Protein AF-A0A946MM60-F1 (afdb_monomer_lite)

Sequence (89 aa):
MEYLEVDKLEKIHNRNIDISSYVVDEEHVLITGEFKERNLITVYERSGEPIEPNIFHHMQIQLLIKNAELKIVDIHVKIPGAPHDEICR

pLDDT: mean 91.52, std 10.67, range [48.47, 98.62]

Radius of gyration: 18.58 Å; chains: 1; bounding box: 42×19×46 Å

Secondary structure (DSSP, 8-state):
-PPPP-TTS---EEEEEEEEEEE-SSSEEEEEEEEEEEESS-EE-TTS-EE-S-EEEEEEEEEEEETTTTEEEEEEEE-TT-TTTTT--

Foldseek 3Di:
DDDDDCPPPDDQWDWDKDWDWADPDPFKIKIKIWIWIWGPQWDADPVRDIDGTDTPWTKIKIFIAGPVVRDGPDIDIDTPPPVCPVPPD

Structure (mmCIF, N/CA/C/O backbone):
data_AF-A0A946MM60-F1
#
_entry.id   AF-A0A946MM60-F1
#
loop_
_atom_site.group_PDB
_atom_site.id
_atom_site.type_symbol
_atom_site.label_atom_id
_atom_site.label_alt_id
_atom_site.label_comp_id
_atom_site.label_asym_id
_atom_site.label_entity_id
_atom_site.label_seq_id
_atom_site.pdbx_PDB_ins_code
_atom_site.Cartn_x
_atom_site.Cartn_y
_atom_site.Cartn_z
_atom_site.occupancy
_atom_site.B_iso_or_equiv
_atom_site.auth_seq_id
_atom_site.auth_comp_id
_atom_site.auth_asym_id
_atom_site.auth_atom_id
_atom_site.pdbx_PDB_model_num
ATOM 1 N N . MET A 1 1 ? -10.518 13.789 -26.710 1.00 69.81 1 MET A N 1
ATOM 2 C CA . MET A 1 1 ? -9.448 12.859 -26.304 1.00 69.81 1 MET A CA 1
ATOM 3 C C . MET A 1 1 ? -10.107 11.502 -26.182 1.00 69.81 1 MET A C 1
ATOM 5 O O . MET A 1 1 ? -11.136 11.425 -25.521 1.00 69.81 1 MET A O 1
ATOM 9 N N . GLU A 1 2 ? -9.631 10.510 -26.923 1.00 88.19 2 GLU A N 1
ATOM 10 C CA . GLU A 1 2 ? -10.229 9.171 -26.931 1.00 88.19 2 GLU A CA 1
ATOM 11 C C . GLU A 1 2 ? -9.687 8.348 -25.764 1.00 88.19 2 GLU A C 1
ATOM 13 O O . GLU A 1 2 ? -8.571 8.579 -25.293 1.00 88.19 2 GLU A O 1
ATOM 18 N N . TYR A 1 3 ? -10.499 7.415 -25.275 1.00 89.44 3 TYR A N 1
ATOM 19 C CA . TYR A 1 3 ? -10.059 6.449 -24.281 1.00 89.44 3 TYR A CA 1
ATOM 20 C C . TYR A 1 3 ? -9.059 5.497 -24.942 1.00 89.44 3 TYR A C 1
ATOM 22 O O . TYR A 1 3 ? -9.394 4.831 -25.920 1.00 89.44 3 TYR A O 1
ATOM 30 N N . LEU A 1 4 ? -7.828 5.466 -24.436 1.00 88.88 4 LEU A N 1
ATOM 31 C CA . LEU A 1 4 ? -6.789 4.570 -24.929 1.00 88.88 4 LEU A CA 1
ATOM 32 C C . LEU A 1 4 ? -6.786 3.296 -24.092 1.00 88.88 4 LEU A C 1
ATOM 34 O O . LEU A 1 4 ? -6.703 3.362 -22.866 1.00 88.88 4 LEU A O 1
ATOM 38 N N . GLU A 1 5 ? -6.827 2.142 -24.753 1.00 91.69 5 GLU A N 1
ATOM 39 C CA . GLU A 1 5 ? -6.594 0.874 -24.071 1.00 91.69 5 GLU A CA 1
ATOM 40 C C . GLU A 1 5 ? -5.123 0.751 -23.677 1.00 91.69 5 GLU A C 1
ATOM 42 O O . GLU A 1 5 ? -4.218 0.854 -24.509 1.00 91.69 5 GLU A O 1
ATOM 47 N N . VAL A 1 6 ? -4.890 0.540 -22.385 1.00 91.94 6 VAL A N 1
ATOM 48 C CA . VAL A 1 6 ? -3.544 0.512 -21.803 1.00 91.94 6 VAL A CA 1
ATOM 49 C C . VAL A 1 6 ? -2.905 -0.876 -21.837 1.00 91.94 6 VAL A C 1
ATOM 51 O O . VAL A 1 6 ? -1.706 -0.984 -21.615 1.00 91.94 6 VAL A O 1
ATOM 54 N N . ASP A 1 7 ? -3.663 -1.923 -22.173 1.00 91.75 7 ASP A N 1
ATOM 55 C CA . ASP A 1 7 ? -3.226 -3.328 -22.118 1.00 91.75 7 ASP A CA 1
ATOM 56 C C . ASP A 1 7 ? -2.052 -3.647 -23.056 1.00 91.75 7 ASP A C 1
ATOM 58 O O . ASP A 1 7 ? -1.328 -4.621 -22.852 1.00 91.75 7 ASP A O 1
ATOM 62 N N . LYS A 1 8 ? -1.852 -2.823 -24.092 1.00 90.88 8 LYS A N 1
ATOM 63 C CA . LYS A 1 8 ? -0.737 -2.939 -25.046 1.00 90.88 8 LYS A CA 1
ATOM 64 C C . LYS A 1 8 ? 0.392 -1.937 -24.795 1.00 90.88 8 LYS A C 1
ATOM 66 O O . LYS A 1 8 ? 1.362 -1.932 -25.550 1.00 90.88 8 LYS A O 1
ATOM 71 N N . LEU A 1 9 ? 0.258 -1.065 -23.798 1.00 94.00 9 LEU A N 1
ATOM 72 C CA . LEU A 1 9 ? 1.268 -0.068 -23.462 1.00 94.00 9 LEU A CA 1
ATOM 73 C C . LEU A 1 9 ? 2.226 -0.617 -22.407 1.00 94.00 9 LEU A C 1
ATOM 75 O O . LEU A 1 9 ? 1.844 -1.371 -21.514 1.00 94.00 9 LEU A O 1
ATOM 79 N N . GLU A 1 10 ? 3.484 -0.198 -22.488 1.00 94.38 10 GLU A N 1
ATOM 80 C CA . GLU A 1 10 ? 4.458 -0.509 -21.453 1.00 94.38 10 GLU A CA 1
ATOM 81 C C . GLU A 1 10 ? 4.200 0.353 -20.213 1.00 94.38 10 GLU A C 1
ATOM 83 O O . GLU A 1 10 ? 4.168 1.586 -20.267 1.00 94.38 10 GLU A O 1
ATOM 88 N N . LYS A 1 11 ? 4.021 -0.300 -19.065 1.00 94.88 11 LYS A N 1
ATOM 89 C CA . LYS A 1 11 ? 3.878 0.384 -17.783 1.00 94.88 11 LYS A CA 1
ATOM 90 C C . LYS A 1 11 ? 5.264 0.750 -17.256 1.00 94.88 11 LYS A C 1
ATOM 92 O O . LYS A 1 11 ? 5.999 -0.121 -16.811 1.00 94.88 11 LYS A O 1
ATOM 97 N N . ILE A 1 12 ? 5.595 2.038 -17.265 1.00 95.81 12 ILE A N 1
ATOM 98 C CA . ILE A 1 12 ? 6.936 2.529 -16.891 1.00 95.81 12 ILE A CA 1
ATOM 99 C C . ILE A 1 12 ? 7.049 2.999 -15.432 1.00 95.81 12 ILE A C 1
ATOM 101 O O . ILE A 1 12 ? 8.133 3.046 -14.854 1.00 95.81 12 ILE A O 1
ATOM 105 N N . HIS A 1 13 ? 5.918 3.326 -14.811 1.00 94.88 13 HIS A N 1
ATOM 106 C CA . HIS A 1 13 ? 5.823 3.838 -13.446 1.00 94.88 13 HIS A CA 1
ATOM 107 C C . HIS A 1 13 ? 4.487 3.423 -12.847 1.00 94.88 13 HIS A C 1
ATOM 109 O O . HIS A 1 13 ? 3.4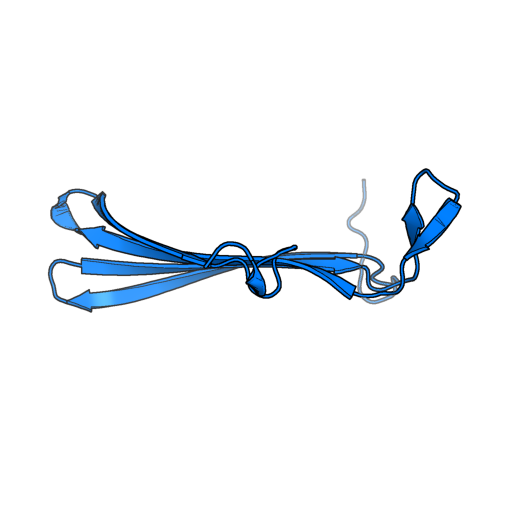86 3.277 -13.559 1.00 94.88 13 HIS A O 1
ATOM 115 N N . ASN A 1 14 ? 4.458 3.222 -11.534 1.00 95.56 14 ASN A N 1
ATOM 116 C CA . ASN A 1 14 ? 3.200 3.132 -10.822 1.00 95.56 14 ASN A CA 1
ATOM 117 C C . ASN A 1 14 ? 3.290 3.746 -9.429 1.00 95.56 14 ASN A C 1
ATOM 119 O O . ASN A 1 14 ? 4.292 3.637 -8.724 1.00 95.56 14 ASN A O 1
ATOM 123 N N . ARG A 1 15 ? 2.173 4.333 -9.017 1.00 96.25 15 ARG A N 1
ATOM 124 C CA . ARG A 1 15 ? 1.951 4.848 -7.678 1.00 96.25 15 ARG A CA 1
ATOM 125 C C . ARG A 1 15 ? 0.562 4.415 -7.247 1.00 96.25 15 ARG A C 1
ATOM 127 O O . ARG A 1 15 ? -0.421 4.812 -7.866 1.00 96.25 15 ARG A O 1
ATOM 134 N N . ASN A 1 16 ? 0.506 3.597 -6.209 1.00 96.88 16 ASN A N 1
ATOM 135 C CA . ASN A 1 16 ? -0.732 3.040 -5.697 1.00 96.88 16 ASN A CA 1
ATOM 136 C C . ASN A 1 16 ? -0.958 3.535 -4.268 1.00 96.88 16 ASN A C 1
ATOM 138 O O . ASN A 1 16 ? -0.006 3.674 -3.494 1.00 96.88 16 ASN A O 1
ATOM 142 N N . ILE A 1 17 ? -2.220 3.808 -3.950 1.00 97.00 1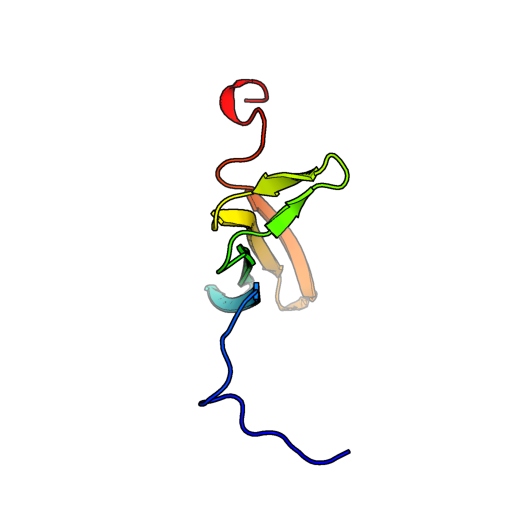7 ILE A N 1
ATOM 143 C CA . ILE A 1 17 ? -2.699 4.019 -2.588 1.00 97.00 17 ILE A CA 1
ATOM 144 C C . ILE A 1 17 ? -3.765 2.958 -2.359 1.00 97.00 17 ILE A C 1
ATOM 146 O O . ILE A 1 17 ? -4.827 3.010 -2.978 1.00 97.00 17 ILE A O 1
ATOM 150 N N . ASP A 1 18 ? -3.468 2.012 -1.483 1.00 98.00 18 ASP A N 1
ATOM 151 C CA . ASP A 1 18 ? -4.383 0.954 -1.085 1.00 98.00 18 ASP A CA 1
ATOM 152 C C . ASP A 1 18 ? -4.938 1.295 0.298 1.00 98.00 18 ASP A C 1
ATOM 154 O O . ASP A 1 18 ? -4.181 1.511 1.245 1.00 98.00 18 ASP A O 1
ATOM 158 N N . ILE A 1 19 ? -6.264 1.397 0.412 1.00 98.25 19 ILE A N 1
ATOM 159 C CA . ILE A 1 19 ? -6.952 1.733 1.663 1.00 98.25 19 ILE A CA 1
ATOM 160 C C . ILE A 1 19 ? -7.909 0.604 2.005 1.00 98.25 19 ILE A C 1
ATOM 162 O O . ILE A 1 19 ? -8.627 0.091 1.149 1.00 98.25 19 ILE A O 1
ATOM 166 N N . SER A 1 20 ? -7.928 0.208 3.270 1.00 98.44 20 SER A N 1
ATOM 167 C CA . SER A 1 20 ? -8.857 -0.794 3.784 1.00 98.44 20 SER A CA 1
ATOM 168 C C . SER A 1 20 ? -9.393 -0.372 5.142 1.00 98.44 20 SER A C 1
ATOM 170 O O . SER A 1 20 ? -8.742 0.366 5.882 1.00 98.44 20 SER A O 1
ATOM 172 N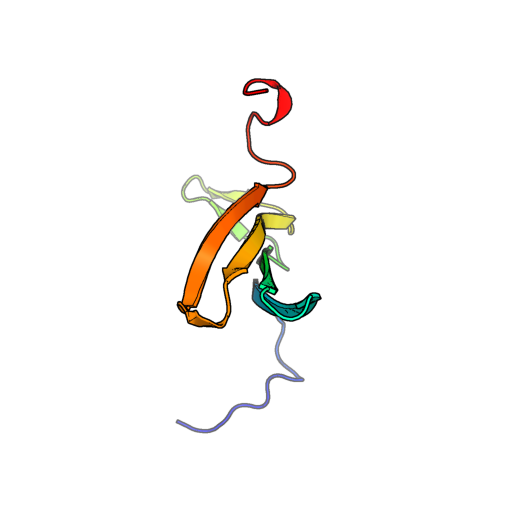 N . SER A 1 21 ? -10.596 -0.835 5.460 1.00 97.94 21 SER A N 1
ATOM 173 C CA . SER A 1 21 ? -11.297 -0.521 6.702 1.00 97.94 21 SER A CA 1
ATOM 174 C C . SER A 1 21 ? -11.713 -1.814 7.385 1.00 97.94 21 SER A C 1
ATOM 176 O O . SER A 1 21 ? -12.263 -2.705 6.738 1.00 97.94 21 SER A O 1
ATOM 178 N N . TYR A 1 22 ? -11.469 -1.904 8.686 1.00 98.19 22 TYR A N 1
ATOM 179 C CA . TYR A 1 22 ? -11.737 -3.088 9.493 1.00 98.19 22 TYR A CA 1
ATOM 180 C C . TYR A 1 22 ? -12.508 -2.691 10.746 1.00 98.19 22 TYR A C 1
ATOM 182 O O . TYR A 1 22 ? -12.160 -1.716 11.409 1.00 98.19 22 TYR A O 1
ATOM 190 N N . VAL A 1 23 ? -13.541 -3.456 11.089 1.00 98.00 23 VAL A N 1
ATOM 191 C CA . VAL A 1 23 ? -14.223 -3.308 12.381 1.00 98.00 23 VAL A CA 1
ATOM 192 C C . VAL A 1 23 ? -13.306 -3.864 13.467 1.00 98.00 23 VAL A C 1
ATOM 194 O O . VAL A 1 23 ? -12.831 -4.992 13.338 1.00 98.00 23 VAL A O 1
ATOM 197 N N . VAL A 1 24 ? -13.044 -3.072 14.509 1.00 97.94 24 VAL A N 1
ATOM 198 C CA . VAL A 1 24 ? -12.255 -3.507 15.674 1.00 97.94 24 VAL A CA 1
ATOM 199 C C . VAL A 1 24 ? -13.194 -3.948 16.789 1.00 97.94 24 VAL A C 1
ATOM 201 O O . VAL A 1 24 ? -13.096 -5.071 17.277 1.00 97.94 24 VAL A O 1
ATOM 204 N N . ASP A 1 25 ? -14.136 -3.076 17.138 1.00 97.81 25 ASP A N 1
ATOM 205 C CA . ASP A 1 25 ? -15.200 -3.306 18.110 1.00 97.81 25 ASP A CA 1
ATOM 206 C C . ASP A 1 25 ? -16.410 -2.409 17.772 1.00 97.81 25 ASP A C 1
ATOM 208 O O . ASP A 1 25 ? -16.479 -1.824 16.688 1.00 97.81 25 ASP A O 1
ATOM 212 N N . GLU A 1 26 ? -17.394 -2.324 18.668 1.00 97.44 26 GLU A N 1
ATOM 213 C CA . GLU A 1 26 ? -18.612 -1.525 18.461 1.00 97.44 26 GLU A CA 1
ATOM 214 C C . GLU A 1 26 ? -18.329 -0.017 18.336 1.00 97.44 26 GLU A C 1
ATOM 216 O O . GLU A 1 26 ? -19.038 0.706 17.629 1.00 97.44 26 GLU A O 1
ATOM 221 N N . GLU A 1 27 ? -17.274 0.469 18.988 1.00 98.12 27 GLU A N 1
ATOM 222 C CA . GLU A 1 27 ? -16.922 1.884 19.041 1.00 98.12 27 GLU A CA 1
ATOM 223 C C . GLU A 1 27 ? -15.837 2.272 18.033 1.00 98.12 27 GLU A C 1
ATOM 225 O O . GLU A 1 27 ? -15.725 3.459 17.716 1.00 98.12 27 GLU A O 1
ATOM 230 N N . HIS A 1 28 ? -15.075 1.312 17.496 1.00 98.50 28 HIS A N 1
ATOM 231 C CA . HIS A 1 28 ? -13.880 1.591 16.703 1.00 98.50 28 HIS A CA 1
ATOM 232 C C . HIS A 1 28 ? -13.829 0.912 15.329 1.00 98.50 28 HIS A C 1
ATOM 234 O O . HIS A 1 28 ? -14.160 -0.264 15.149 1.00 98.50 28 HIS A O 1
ATOM 240 N N . VAL A 1 29 ? -13.292 1.650 14.357 1.00 98.44 29 VAL A N 1
ATOM 241 C CA . VAL A 1 29 ? -12.866 1.145 13.046 1.00 98.44 29 VAL A CA 1
ATOM 242 C C . VAL A 1 29 ? -11.383 1.442 12.859 1.00 98.44 29 VAL A C 1
ATOM 244 O O . VAL A 1 29 ? -10.914 2.547 13.127 1.00 98.44 29 VAL A O 1
ATOM 247 N N . LEU A 1 30 ? -10.641 0.459 12.361 1.00 98.44 30 LEU A N 1
ATOM 248 C CA . LEU A 1 30 ? -9.260 0.618 11.933 1.00 98.44 30 LEU A CA 1
ATOM 249 C C . LEU A 1 30 ? -9.230 0.908 10.434 1.00 98.44 30 LEU A C 1
ATOM 251 O O . LEU A 1 30 ? -9.719 0.113 9.632 1.00 98.44 30 LEU A O 1
ATOM 255 N N . ILE A 1 31 ? -8.608 2.016 10.048 1.00 98.31 31 ILE A N 1
ATOM 256 C CA . ILE A 1 31 ? -8.299 2.325 8.653 1.00 98.31 31 ILE A CA 1
ATOM 257 C C . ILE A 1 31 ? -6.818 2.061 8.426 1.00 98.31 31 ILE A C 1
ATOM 259 O O . ILE A 1 31 ? -5.972 2.630 9.113 1.00 98.31 31 ILE A O 1
ATOM 263 N N . THR A 1 32 ? -6.496 1.223 7.448 1.00 98.38 32 THR A N 1
ATOM 264 C CA . THR A 1 32 ? -5.117 0.993 7.013 1.00 98.38 32 THR A CA 1
ATOM 265 C C . THR A 1 32 ? -4.908 1.620 5.646 1.00 98.38 32 THR A C 1
ATOM 267 O O . THR A 1 32 ? -5.735 1.422 4.757 1.00 98.38 32 THR A O 1
ATOM 270 N N . GLY A 1 33 ? -3.800 2.328 5.464 1.00 98.06 33 GLY A N 1
ATOM 271 C CA . GLY A 1 33 ? -3.363 2.842 4.172 1.00 98.06 33 GLY A CA 1
ATOM 272 C C . GLY A 1 33 ? -1.956 2.355 3.844 1.00 98.06 33 GLY A C 1
ATOM 273 O O . GLY A 1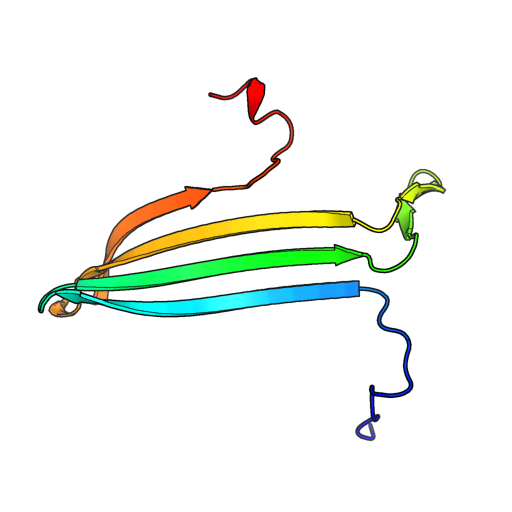 33 ? -1.074 2.406 4.700 1.00 98.06 33 GLY A O 1
ATOM 274 N N . GLU A 1 34 ? -1.732 1.918 2.610 1.00 97.50 34 GLU A N 1
ATOM 275 C CA . GLU A 1 34 ? -0.402 1.667 2.063 1.00 97.50 34 GLU A CA 1
ATOM 276 C C . GLU A 1 34 ? -0.195 2.517 0.809 1.00 97.50 34 GLU A C 1
ATOM 278 O O . GLU A 1 34 ? -0.943 2.435 -0.162 1.00 97.50 34 GLU A O 1
ATOM 283 N N . PHE A 1 35 ? 0.838 3.351 0.843 1.00 97.25 35 PHE A N 1
ATOM 284 C CA . PHE A 1 35 ? 1.330 4.091 -0.304 1.00 97.25 35 PHE A CA 1
ATOM 285 C C . PHE A 1 35 ? 2.568 3.396 -0.845 1.00 97.25 35 PHE A C 1
ATOM 287 O O . PHE A 1 35 ? 3.556 3.220 -0.123 1.00 97.25 35 PHE A O 1
ATOM 294 N N . LYS A 1 36 ? 2.529 3.028 -2.125 1.00 95.75 36 LYS A N 1
ATOM 295 C CA . LYS A 1 36 ? 3.649 2.366 -2.785 1.00 95.75 36 LYS A CA 1
ATOM 296 C C . LYS A 1 36 ? 3.907 2.963 -4.154 1.00 95.75 36 LYS A C 1
ATOM 298 O O . LYS A 1 36 ? 3.062 2.900 -5.0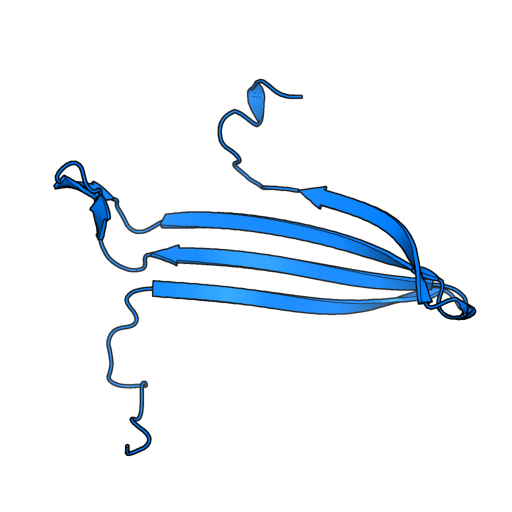47 1.00 95.75 36 LYS A O 1
ATOM 303 N N . GLU A 1 37 ? 5.102 3.508 -4.323 1.00 94.81 37 GLU A N 1
ATOM 304 C CA . GLU A 1 37 ? 5.582 4.056 -5.584 1.00 94.81 37 GLU A CA 1
ATOM 305 C C . GLU A 1 37 ? 6.791 3.291 -6.094 1.00 94.81 37 GLU A C 1
ATOM 307 O O . GLU A 1 37 ? 7.736 3.030 -5.347 1.00 94.81 37 GLU A O 1
ATOM 312 N N . ARG A 1 38 ? 6.771 2.979 -7.389 1.00 94.19 38 ARG A N 1
ATOM 313 C CA . ARG A 1 38 ? 7.817 2.223 -8.059 1.00 94.19 38 ARG A CA 1
ATOM 314 C C . ARG A 1 38 ? 8.061 2.751 -9.473 1.00 94.19 38 ARG A C 1
ATOM 316 O O . ARG A 1 38 ? 7.118 2.976 -10.232 1.00 94.19 38 ARG A O 1
ATOM 323 N N . ASN A 1 39 ? 9.338 2.852 -9.837 1.00 94.38 39 ASN A N 1
ATOM 324 C CA . ASN A 1 39 ? 9.747 2.901 -11.242 1.00 94.38 39 ASN A CA 1
ATOM 325 C C . ASN A 1 39 ? 9.872 1.468 -11.760 1.00 94.38 39 ASN A C 1
ATOM 327 O O . ASN A 1 39 ? 10.431 0.609 -11.076 1.00 94.38 39 ASN A O 1
ATOM 331 N N . LEU A 1 40 ? 9.321 1.202 -12.942 1.00 95.31 40 LEU A N 1
ATOM 332 C CA . LEU A 1 40 ? 9.330 -0.127 -13.568 1.00 95.31 40 LEU A CA 1
ATOM 333 C C . LEU A 1 40 ? 10.418 -0.258 -14.639 1.00 95.31 40 LEU A C 1
ATOM 335 O O . LEU A 1 40 ? 10.735 -1.369 -15.050 1.00 95.31 40 LEU A O 1
ATOM 339 N N . ILE A 1 41 ? 11.005 0.869 -15.036 1.00 95.62 41 ILE A N 1
ATOM 340 C CA . ILE A 1 41 ? 12.131 0.976 -15.962 1.00 95.62 41 ILE A CA 1
ATOM 341 C C . ILE A 1 41 ? 13.247 1.809 -15.325 1.00 95.62 41 ILE A C 1
ATOM 343 O O . ILE A 1 41 ? 13.009 2.521 -14.344 1.00 95.62 41 ILE A O 1
ATOM 347 N N . THR A 1 42 ? 14.447 1.739 -15.898 1.00 95.31 42 THR A N 1
ATOM 348 C CA . THR A 1 42 ? 15.542 2.640 -15.539 1.00 95.31 42 THR A CA 1
ATOM 349 C C . THR A 1 42 ? 15.147 4.076 -15.875 1.00 95.31 42 THR A C 1
ATOM 351 O O . THR A 1 42 ? 14.716 4.375 -16.991 1.00 95.31 42 THR A O 1
ATOM 354 N N . VAL A 1 43 ? 15.292 4.969 -14.903 1.00 92.25 43 VAL A N 1
ATOM 355 C CA . VAL A 1 43 ? 15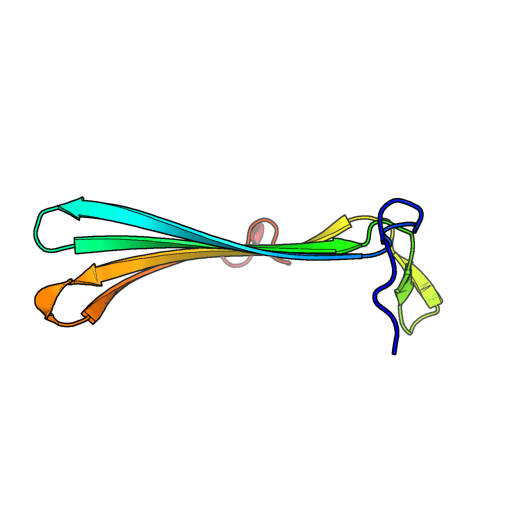.095 6.414 -15.077 1.00 92.25 43 VAL A CA 1
ATOM 356 C C . VAL A 1 43 ? 16.399 7.139 -14.761 1.00 92.25 43 VAL A C 1
ATOM 358 O O . VAL A 1 43 ? 17.334 6.520 -14.274 1.00 92.25 43 VAL A O 1
ATOM 361 N N . TYR A 1 44 ? 16.489 8.437 -15.036 1.00 91.31 44 TYR A N 1
ATOM 362 C CA . TYR A 1 44 ? 17.715 9.203 -14.799 1.00 91.31 44 TYR A CA 1
ATOM 363 C C . TYR A 1 44 ? 17.457 10.338 -13.814 1.00 91.31 44 TYR A C 1
ATOM 365 O O . TYR A 1 44 ? 16.458 11.056 -13.925 1.00 91.31 44 TYR A O 1
ATOM 373 N N . GLU A 1 45 ? 18.362 10.512 -12.852 1.00 86.38 45 GLU A N 1
ATOM 374 C CA . GLU A 1 45 ? 18.370 11.692 -11.991 1.00 86.38 45 GLU A CA 1
ATOM 375 C C . GLU A 1 45 ? 18.718 12.959 -12.782 1.00 86.38 45 GLU A C 1
ATOM 377 O O . GLU A 1 45 ? 19.223 12.919 -13.904 1.00 86.38 45 GLU A O 1
ATOM 382 N N . ARG A 1 46 ? 18.527 14.129 -12.158 1.00 87.69 46 ARG A N 1
ATOM 383 C CA . ARG A 1 46 ? 19.004 15.405 -12.723 1.00 87.69 46 ARG A CA 1
ATOM 384 C C . ARG A 1 46 ? 20.519 15.434 -12.952 1.00 87.69 46 ARG A C 1
ATOM 386 O O . ARG A 1 46 ? 20.974 16.210 -13.784 1.00 87.69 46 ARG A O 1
ATOM 393 N N . SER A 1 47 ? 21.279 14.628 -12.211 1.00 92.75 47 SER A N 1
ATOM 394 C CA . SER A 1 47 ? 22.726 14.438 -12.374 1.00 92.75 47 SER A CA 1
ATOM 395 C C . SER A 1 47 ? 23.093 13.651 -13.639 1.00 92.75 47 SER A C 1
ATOM 397 O O . SER A 1 47 ? 24.249 13.688 -14.048 1.00 92.75 47 SER A O 1
ATOM 399 N N . GLY A 1 48 ? 22.130 12.972 -14.273 1.00 92.88 48 GLY A N 1
ATOM 400 C CA . GLY A 1 48 ? 22.364 12.046 -15.381 1.00 92.88 48 GLY A CA 1
ATOM 401 C C . GLY A 1 48 ? 22.687 10.619 -14.936 1.00 92.88 48 GLY A C 1
ATOM 402 O O . GLY A 1 48 ? 22.820 9.746 -15.790 1.00 92.88 48 GLY A O 1
ATOM 403 N N . GLU A 1 49 ? 22.773 10.363 -13.628 1.00 94.19 49 GLU A N 1
ATOM 404 C CA . GLU A 1 49 ? 23.001 9.018 -13.100 1.00 94.19 49 GLU A CA 1
ATOM 405 C C . GLU A 1 49 ? 21.756 8.132 -13.284 1.00 94.19 49 GLU A C 1
ATOM 407 O O . GLU A 1 49 ? 20.629 8.603 -13.061 1.00 94.19 49 GLU A O 1
ATOM 412 N N . PRO A 1 50 ? 21.928 6.864 -13.707 1.00 94.88 50 PRO A N 1
ATOM 413 C CA . PRO A 1 50 ? 20.821 5.936 -13.863 1.00 94.88 50 PRO A CA 1
ATOM 414 C C . PRO A 1 50 ? 20.290 5.492 -12.498 1.00 94.88 50 PRO A C 1
ATOM 416 O O . PRO A 1 50 ? 21.041 5.204 -11.567 1.00 94.88 50 PRO A O 1
ATOM 419 N N . ILE A 1 51 ? 18.972 5.379 -12.409 1.00 90.38 51 ILE A N 1
ATOM 420 C CA . ILE A 1 51 ? 18.255 4.815 -11.278 1.00 90.38 51 ILE A CA 1
ATOM 421 C C . ILE A 1 51 ? 17.568 3.542 -11.747 1.00 90.38 51 ILE A C 1
ATOM 423 O O . ILE A 1 51 ? 16.647 3.583 -12.568 1.00 90.38 51 ILE A O 1
ATOM 427 N N . GLU A 1 52 ? 18.001 2.414 -11.198 1.00 94.00 52 GLU A N 1
ATOM 428 C CA . GLU A 1 52 ? 17.404 1.118 -11.496 1.00 94.00 52 GLU A CA 1
ATOM 429 C C . GLU A 1 52 ? 15.949 1.022 -10.995 1.00 94.00 52 GLU A C 1
ATOM 431 O O . GLU A 1 52 ? 15.584 1.674 -10.005 1.00 94.00 52 GLU A O 1
ATOM 436 N N . PRO A 1 53 ? 15.104 0.195 -11.643 1.00 94.50 53 PRO A N 1
ATOM 437 C CA . PRO A 1 53 ? 13.743 -0.071 -11.189 1.00 94.50 53 PRO A CA 1
ATOM 438 C C . PRO A 1 53 ? 13.703 -0.465 -9.709 1.00 94.50 53 PRO A C 1
ATOM 440 O O . PRO A 1 53 ? 14.267 -1.479 -9.298 1.00 94.50 53 PRO A O 1
ATOM 443 N N . ASN A 1 54 ? 13.010 0.328 -8.894 1.00 91.31 54 ASN A N 1
ATOM 444 C CA . ASN A 1 54 ? 12.902 0.086 -7.459 1.00 91.31 54 ASN A CA 1
ATOM 445 C C . ASN A 1 54 ? 11.626 0.706 -6.873 1.00 91.31 54 ASN A C 1
ATOM 447 O O . ASN A 1 54 ? 10.928 1.482 -7.530 1.00 91.31 54 ASN A O 1
ATOM 451 N N . ILE A 1 55 ? 11.305 0.344 -5.630 1.00 90.44 55 ILE A N 1
ATOM 452 C CA . ILE A 1 55 ? 10.308 1.033 -4.809 1.00 90.44 55 ILE A CA 1
ATOM 453 C C . ILE A 1 55 ? 10.991 2.241 -4.164 1.00 90.44 55 ILE A C 1
ATOM 455 O O . ILE A 1 55 ? 11.945 2.075 -3.411 1.00 90.44 55 ILE A O 1
ATOM 459 N N . PHE A 1 56 ? 10.492 3.441 -4.448 1.00 85.81 56 PHE A N 1
ATOM 460 C CA . PHE A 1 56 ? 11.067 4.694 -3.937 1.00 85.81 56 PHE A CA 1
ATOM 461 C C . PHE A 1 56 ? 10.339 5.200 -2.707 1.00 85.81 56 PHE A C 1
ATOM 463 O O . PHE A 1 56 ? 10.952 5.728 -1.786 1.00 85.81 56 PHE A O 1
ATOM 470 N N . HIS A 1 57 ? 9.024 5.003 -2.679 1.00 89.50 57 HIS A N 1
ATOM 471 C CA . HIS A 1 57 ? 8.221 5.350 -1.527 1.00 89.50 57 HIS A CA 1
ATOM 472 C C . HIS A 1 57 ? 7.412 4.137 -1.117 1.00 89.50 57 HIS A C 1
ATOM 474 O O . HIS A 1 57 ? 6.640 3.586 -1.904 1.00 89.50 57 HIS A O 1
ATOM 480 N N . HIS A 1 58 ? 7.603 3.732 0.130 1.00 93.94 58 HIS A N 1
ATOM 481 C CA . HIS A 1 58 ? 6.784 2.744 0.800 1.00 93.94 58 HIS A CA 1
ATOM 482 C C . HIS A 1 58 ? 6.377 3.353 2.131 1.00 93.94 58 HIS A C 1
ATOM 484 O O . HIS A 1 58 ? 7.214 3.558 3.003 1.00 93.94 58 HIS A O 1
ATOM 490 N N . MET A 1 59 ? 5.107 3.714 2.264 1.00 95.25 59 MET A N 1
ATOM 491 C CA . MET A 1 59 ? 4.576 4.285 3.496 1.00 95.25 59 MET A CA 1
ATOM 492 C C . MET A 1 59 ? 3.343 3.505 3.907 1.00 95.25 59 MET A C 1
ATOM 494 O O . MET A 1 59 ? 2.523 3.129 3.074 1.00 95.25 59 MET A O 1
ATOM 498 N N . GLN A 1 60 ? 3.220 3.264 5.199 1.00 96.62 60 GLN A N 1
ATOM 499 C CA . GLN A 1 60 ? 2.116 2.545 5.802 1.00 96.62 60 GLN A CA 1
ATOM 500 C C . GLN A 1 60 ? 1.553 3.402 6.929 1.00 96.62 60 GLN A C 1
ATOM 502 O O . GLN A 1 60 ? 2.304 4.007 7.698 1.00 96.62 60 GLN A O 1
ATOM 507 N N . ILE A 1 61 ? 0.232 3.457 7.019 1.00 97.69 61 ILE A N 1
ATOM 508 C CA . ILE A 1 61 ? -0.488 4.171 8.065 1.00 97.69 61 ILE A CA 1
ATOM 509 C C . ILE A 1 61 ? -1.607 3.294 8.609 1.00 97.69 61 ILE A C 1
ATOM 511 O O . ILE A 1 61 ? -2.276 2.574 7.868 1.00 97.69 61 ILE A O 1
ATOM 515 N N . GLN A 1 62 ? -1.809 3.376 9.913 1.00 98.38 62 GLN A N 1
ATOM 516 C CA . GLN A 1 62 ? -2.938 2.807 10.622 1.00 98.38 62 GLN A CA 1
ATOM 517 C C . GLN A 1 62 ? -3.582 3.913 11.448 1.00 98.38 62 GLN A C 1
ATOM 519 O O . GLN A 1 62 ? -2.898 4.603 12.202 1.00 98.38 62 GLN A O 1
ATOM 524 N N . LEU A 1 63 ? -4.888 4.090 11.284 1.00 98.44 63 LEU A N 1
ATOM 525 C CA . LEU A 1 63 ? -5.691 5.057 12.021 1.00 98.44 63 LEU A CA 1
ATOM 526 C C . LEU A 1 63 ? -6.769 4.303 12.784 1.00 98.44 63 LEU A C 1
ATOM 528 O O . LEU A 1 63 ? -7.612 3.654 12.162 1.00 98.44 63 LEU A O 1
ATOM 532 N N . LEU A 1 64 ? -6.768 4.414 14.108 1.00 98.62 64 LEU A N 1
ATOM 533 C CA . LEU A 1 64 ? -7.890 3.955 14.912 1.00 98.62 64 LEU A CA 1
ATOM 534 C C . LEU A 1 64 ? -8.897 5.098 15.020 1.00 98.62 64 LEU A C 1
ATOM 536 O O . LEU A 1 64 ? -8.577 6.174 15.529 1.00 98.62 64 LEU A O 1
ATOM 540 N N . ILE A 1 65 ? -10.106 4.878 14.515 1.00 98.44 65 ILE A N 1
ATOM 541 C CA . ILE A 1 65 ? -11.175 5.872 14.474 1.00 98.44 65 ILE A CA 1
ATOM 542 C C . ILE A 1 65 ? -12.250 5.484 15.481 1.00 98.44 65 ILE A C 1
ATOM 544 O O . ILE A 1 65 ? -12.746 4.363 15.435 1.00 98.44 65 ILE A O 1
ATOM 548 N N . LYS A 1 66 ? -12.656 6.419 16.344 1.00 98.25 66 LYS A N 1
ATOM 549 C CA . LYS A 1 66 ? -13.860 6.278 17.168 1.00 98.25 66 LYS A CA 1
ATOM 550 C C . LYS A 1 66 ? -15.090 6.666 16.349 1.00 98.25 66 LYS A C 1
ATOM 552 O O . LYS A 1 66 ? -15.242 7.828 15.965 1.00 98.25 66 LYS A O 1
ATOM 557 N N . ASN A 1 67 ? -15.969 5.700 16.104 1.00 94.50 67 ASN A N 1
ATOM 558 C CA . ASN A 1 67 ? -17.080 5.771 15.153 1.00 94.50 67 ASN A CA 1
ATOM 559 C C . ASN A 1 67 ? -18.063 6.901 15.469 1.00 94.50 67 ASN A C 1
ATOM 561 O O . ASN A 1 67 ? -18.413 7.679 14.586 1.00 94.50 67 ASN A O 1
ATOM 565 N N . ALA A 1 68 ? -18.479 7.019 16.732 1.00 95.19 68 ALA A N 1
ATOM 566 C CA . ALA A 1 68 ? -19.514 7.971 17.141 1.00 95.19 68 ALA A CA 1
ATOM 567 C C . ALA A 1 68 ? -19.095 9.443 16.962 1.00 95.19 68 ALA A C 1
ATOM 569 O O . ALA A 1 68 ? -19.940 10.316 16.793 1.00 95.19 68 ALA A O 1
ATOM 570 N N . GLU A 1 69 ? -17.789 9.711 17.005 1.00 96.19 69 GLU A N 1
ATOM 571 C CA . GLU A 1 69 ? -17.213 11.060 16.960 1.00 96.19 69 GLU A CA 1
ATOM 572 C C . GLU A 1 69 ? -16.461 11.338 15.651 1.00 96.19 69 GLU A C 1
ATOM 574 O O . GLU A 1 69 ? -16.032 12.469 15.427 1.00 96.19 69 GLU A O 1
ATOM 579 N N . LEU A 1 70 ? -16.266 10.315 14.806 1.00 95.00 70 LEU A N 1
ATOM 580 C CA . LEU A 1 70 ? -15.386 10.346 13.631 1.00 95.00 70 LEU A CA 1
ATOM 581 C C . LEU A 1 70 ? -14.001 10.928 13.953 1.00 95.00 70 LEU A C 1
ATOM 583 O O . LEU A 1 70 ? -13.441 11.734 13.208 1.00 95.00 70 LEU A O 1
ATOM 587 N N . LYS A 1 71 ? -13.450 10.521 15.099 1.00 98.00 71 LYS A N 1
ATOM 588 C CA . LYS A 1 71 ? -12.199 11.051 15.642 1.00 98.00 71 LYS A CA 1
ATOM 589 C C . LYS A 1 71 ? -11.087 10.017 15.528 1.00 98.00 71 LYS A C 1
ATOM 591 O O . LYS A 1 71 ? -11.276 8.876 15.937 1.00 98.00 71 LYS A O 1
ATOM 596 N N . ILE A 1 72 ? -9.916 10.429 15.040 1.00 98.25 72 ILE A N 1
ATOM 597 C CA . ILE A 1 72 ? -8.692 9.625 15.142 1.00 98.25 72 ILE A CA 1
ATOM 598 C C . ILE A 1 72 ? -8.287 9.602 16.618 1.00 98.25 72 ILE A C 1
ATOM 600 O O . ILE A 1 72 ? -7.975 10.649 17.189 1.00 98.25 72 ILE A O 1
ATOM 604 N N . VAL A 1 73 ? -8.345 8.429 17.240 1.00 98.25 73 VAL A N 1
ATOM 605 C CA . VAL A 1 73 ? -7.979 8.238 18.651 1.00 98.25 73 VAL A CA 1
ATOM 606 C C . VAL A 1 73 ? -6.590 7.636 18.819 1.00 98.25 73 VAL A C 1
ATOM 608 O O . VAL A 1 73 ? -5.993 7.816 19.874 1.00 98.25 73 VAL A O 1
ATOM 611 N N . ASP A 1 74 ? -6.059 6.996 17.777 1.00 98.31 74 ASP A N 1
ATOM 612 C CA . ASP A 1 74 ? -4.664 6.567 17.707 1.00 98.31 74 ASP A CA 1
ATOM 613 C C . ASP A 1 74 ? -4.168 6.551 16.253 1.00 98.31 74 ASP A C 1
ATOM 615 O O . ASP A 1 74 ? -4.957 6.425 15.308 1.00 98.31 74 ASP A O 1
ATOM 619 N N . ILE A 1 75 ? -2.858 6.695 16.077 1.00 97.88 75 ILE A N 1
ATOM 620 C CA . ILE A 1 75 ? -2.188 6.688 14.780 1.00 97.88 75 ILE A CA 1
ATOM 621 C C . ILE A 1 75 ? -0.843 5.975 14.881 1.00 97.88 75 ILE A C 1
ATOM 623 O O . ILE A 1 75 ? 0.012 6.313 15.696 1.00 97.88 75 ILE A O 1
ATOM 627 N N . HIS A 1 76 ? -0.617 5.044 13.960 1.00 97.00 76 HIS A N 1
ATOM 628 C CA . HIS A 1 76 ? 0.691 4.455 13.734 1.00 97.00 76 HIS A CA 1
ATOM 629 C C . HIS A 1 76 ? 1.115 4.679 12.286 1.00 97.00 76 HIS A C 1
ATOM 631 O O . HIS A 1 76 ? 0.340 4.456 11.355 1.00 97.00 76 HIS A O 1
ATOM 637 N N . VAL A 1 77 ? 2.354 5.117 12.088 1.00 95.00 77 VAL A N 1
ATOM 638 C CA . VAL A 1 77 ? 2.937 5.340 10.764 1.00 95.00 77 VAL A CA 1
ATOM 639 C C . VAL A 1 77 ? 4.272 4.631 10.663 1.00 95.00 77 VAL A C 1
ATOM 641 O O . VAL A 1 77 ? 5.051 4.597 11.615 1.00 95.00 77 VAL A O 1
ATOM 644 N N . LYS A 1 78 ? 4.549 4.087 9.483 1.00 91.88 78 LYS A N 1
ATOM 645 C CA . LYS A 1 78 ? 5.814 3.433 9.174 1.00 91.88 78 LYS A CA 1
ATOM 646 C C . LYS A 1 78 ? 6.238 3.775 7.756 1.00 91.88 78 LYS A C 1
ATOM 648 O O . LYS A 1 78 ? 5.420 3.790 6.842 1.00 91.88 78 LYS A O 1
ATOM 653 N N . ILE A 1 79 ? 7.533 3.993 7.570 1.00 91.06 79 ILE A N 1
ATOM 654 C CA . ILE A 1 79 ? 8.161 4.117 6.254 1.00 91.06 79 ILE A CA 1
ATOM 655 C C . ILE A 1 79 ? 9.196 2.991 6.159 1.00 91.06 79 ILE A C 1
ATOM 657 O O . ILE A 1 79 ? 10.326 3.166 6.614 1.00 91.06 79 ILE A O 1
ATOM 661 N N . PRO A 1 80 ? 8.818 1.788 5.685 1.00 87.94 80 PRO A N 1
ATOM 662 C CA . PRO A 1 80 ? 9.762 0.684 5.580 1.00 87.94 80 PRO A CA 1
ATOM 663 C C . PRO A 1 80 ? 10.934 1.044 4.664 1.00 87.94 80 PRO A C 1
ATOM 665 O O . PRO A 1 80 ? 10.726 1.486 3.537 1.00 87.94 80 PRO A O 1
ATOM 668 N N . GLY A 1 81 ? 12.163 0.834 5.141 1.00 80.94 81 GLY A N 1
ATOM 669 C CA . GLY A 1 81 ? 13.359 1.140 4.356 1.00 80.94 81 GLY A CA 1
ATOM 670 C C . GLY A 1 81 ? 13.594 2.639 4.165 1.00 80.94 81 GLY A C 1
ATOM 671 O O . GLY A 1 81 ? 14.201 3.032 3.170 1.00 80.94 81 GLY A O 1
ATOM 672 N N . ALA A 1 82 ? 13.107 3.478 5.089 1.00 78.31 82 ALA A N 1
ATOM 673 C CA . ALA A 1 82 ? 13.430 4.897 5.083 1.00 78.31 82 ALA A CA 1
ATOM 674 C C . ALA A 1 82 ? 14.957 5.106 5.107 1.00 78.31 82 ALA A C 1
ATOM 676 O O . ALA A 1 82 ? 15.676 4.363 5.787 1.00 78.31 82 ALA A O 1
ATOM 677 N N . PRO A 1 83 ? 15.474 6.134 4.413 1.00 67.50 83 PRO A N 1
ATOM 678 C CA . PRO A 1 83 ? 16.861 6.537 4.578 1.00 67.50 83 PRO A CA 1
ATOM 679 C C . PRO A 1 83 ? 17.151 6.757 6.066 1.00 67.50 83 PRO A C 1
ATOM 681 O O . PRO A 1 83 ? 16.406 7.466 6.739 1.00 67.50 83 PRO A O 1
ATOM 684 N N . HIS A 1 84 ? 18.216 6.140 6.578 1.00 63.62 84 HIS A N 1
ATOM 685 C CA . HIS A 1 84 ? 18.622 6.236 7.986 1.00 63.62 84 HIS A CA 1
ATOM 686 C C . HIS A 1 84 ? 17.652 5.619 9.019 1.00 63.62 84 HIS A C 1
ATOM 688 O O . HIS A 1 84 ? 17.768 5.934 10.203 1.00 63.62 84 HIS A O 1
ATOM 694 N N . ASP A 1 85 ? 16.758 4.698 8.628 1.00 64.06 85 ASP A N 1
ATOM 695 C CA . ASP A 1 85 ? 15.878 3.955 9.563 1.00 64.06 85 ASP A CA 1
ATOM 696 C C . ASP A 1 85 ? 16.676 3.209 10.663 1.00 64.06 85 ASP A C 1
ATOM 698 O O . ASP A 1 85 ? 16.167 2.963 11.752 1.00 64.06 85 ASP A O 1
ATOM 702 N N . GLU A 1 86 ? 17.954 2.898 10.413 1.00 61.03 86 GLU A N 1
ATOM 703 C CA . GLU A 1 86 ? 18.883 2.316 11.396 1.00 61.03 86 GLU A CA 1
ATOM 704 C C . GLU A 1 86 ? 19.470 3.332 12.395 1.00 61.03 86 GLU A C 1
ATOM 706 O O . GLU A 1 86 ? 19.921 2.937 13.465 1.00 61.03 86 GLU A O 1
ATOM 711 N N . ILE A 1 87 ? 19.490 4.629 12.062 1.00 56.31 87 ILE A N 1
ATOM 712 C CA . ILE A 1 87 ? 20.157 5.687 12.849 1.00 56.31 87 ILE A CA 1
ATOM 713 C C . ILE A 1 87 ? 19.155 6.454 13.724 1.00 56.31 87 ILE A C 1
ATOM 715 O O . ILE A 1 87 ? 19.522 6.972 14.775 1.00 56.31 87 ILE A O 1
ATOM 719 N N . CYS A 1 88 ? 17.894 6.551 13.300 1.00 53.72 88 CYS A N 1
ATOM 720 C CA . CYS A 1 88 ? 16.866 7.352 13.971 1.00 53.72 88 CYS A CA 1
ATOM 721 C C . CYS A 1 88 ? 15.950 6.552 14.919 1.00 53.72 88 CYS A C 1
ATOM 723 O O . CYS A 1 88 ? 14.879 7.051 15.268 1.00 53.72 88 CYS A O 1
ATOM 725 N N . ARG A 1 89 ? 16.343 5.333 15.316 1.00 48.47 89 ARG A N 1
ATOM 726 C CA . ARG A 1 89 ? 15.623 4.504 16.297 1.00 48.47 89 ARG A CA 1
ATOM 727 C C . ARG A 1 89 ? 16.276 4.528 17.668 1.00 48.47 89 ARG A C 1
ATOM 729 O O . ARG A 1 89 ? 17.517 4.403 17.727 1.00 48.47 89 ARG A O 1
#